Protein AF-A0A348VVW0-F1 (afdb_monomer_lite)

Sequence (95 aa):
MGVGVYRFFMAPEGIIKPEDLPKGWGLVTVNEKGKPRQIVGARWNCWQKDSEYRNEHNLQAEHGMMMSALRRLHIHNVLHLVKPENNPFTTKDAA

Radius of gyration: 19.02 Å; chains: 1; bounding box: 54×27×37 Å

Secondary structure (DSSP, 8-state):
-BSSSS-EEEEETTTS-GGGSPTT-EEEEE-TTS-EEEEESS-TT---TT-TT---B-HHHHHHHHHHHHHHHHHTT-GGGTS-TT-TTT--S--

pLDDT: mean 83.92, std 14.7, range [38.94, 95.81]

Structure (mmCIF, N/CA/C/O backbone):
data_AF-A0A348VVW0-F1
#
_entry.id   AF-A0A348VVW0-F1
#
loop_
_atom_site.group_PDB
_atom_site.id
_atom_site.type_symbol
_atom_site.label_atom_id
_atom_site.label_alt_id
_atom_site.label_comp_id
_atom_site.label_asym_id
_atom_site.label_entity_id
_atom_site.label_seq_id
_atom_site.pdbx_PDB_ins_code
_atom_site.Cartn_x
_atom_site.Cartn_y
_atom_site.Cartn_z
_atom_site.occupancy
_atom_site.B_iso_or_equiv
_atom_site.auth_seq_id
_atom_site.auth_comp_id
_atom_site.auth_asym_id
_atom_site.auth_atom_id
_atom_site.pdbx_PDB_model_num
ATOM 1 N N . MET A 1 1 ? 8.554 -7.551 11.939 1.00 72.88 1 MET A N 1
ATOM 2 C CA . MET A 1 1 ? 8.465 -6.288 11.170 1.00 72.88 1 MET A CA 1
ATOM 3 C C . MET A 1 1 ? 7.974 -6.597 9.763 1.00 72.88 1 MET A C 1
ATOM 5 O O . MET A 1 1 ? 8.434 -7.580 9.195 1.00 72.88 1 MET A O 1
ATOM 9 N N . GLY A 1 2 ? 7.023 -5.819 9.242 1.00 83.12 2 GLY A N 1
ATOM 10 C CA . GLY A 1 2 ? 6.456 -6.004 7.898 1.00 83.12 2 GLY A CA 1
ATOM 11 C C . GLY A 1 2 ? 7.122 -5.122 6.839 1.00 83.12 2 GLY A C 1
ATOM 12 O O . GLY A 1 2 ? 8.064 -4.393 7.142 1.00 83.12 2 GLY A O 1
ATOM 13 N N . VAL A 1 3 ? 6.606 -5.183 5.612 1.00 87.56 3 VAL A N 1
ATOM 14 C CA . VAL A 1 3 ? 6.988 -4.297 4.502 1.00 87.56 3 VAL A CA 1
ATOM 15 C C . VAL A 1 3 ? 6.031 -3.112 4.470 1.00 87.56 3 VAL A C 1
ATOM 17 O O . VAL A 1 3 ? 4.817 -3.303 4.571 1.00 87.56 3 VAL A O 1
ATOM 20 N N . GLY A 1 4 ? 6.570 -1.910 4.298 1.00 87.12 4 GLY A N 1
ATOM 21 C CA . GLY A 1 4 ? 5.795 -0.691 4.171 1.00 87.12 4 GLY A CA 1
ATOM 22 C C . GLY A 1 4 ? 5.404 -0.083 5.514 1.00 87.12 4 GLY A C 1
ATOM 23 O O . GLY A 1 4 ? 5.133 -0.758 6.511 1.00 87.12 4 GLY A O 1
ATOM 24 N N . VAL A 1 5 ? 5.356 1.245 5.506 1.00 89.25 5 VAL A N 1
ATOM 25 C CA . VAL A 1 5 ? 5.014 2.079 6.661 1.00 89.25 5 VAL A CA 1
ATOM 26 C C . VAL A 1 5 ? 3.509 2.072 6.954 1.00 89.25 5 VAL A C 1
ATOM 28 O O . VAL A 1 5 ? 3.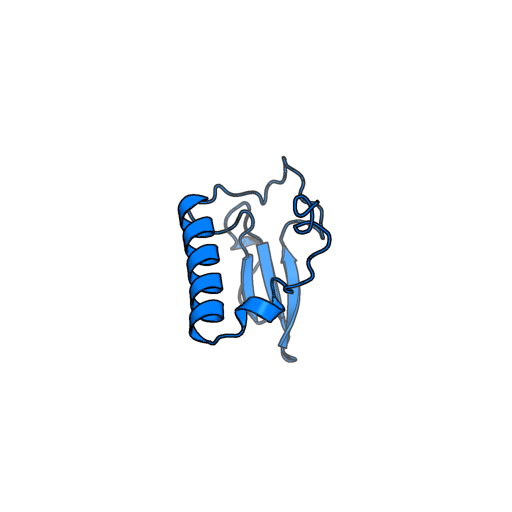107 2.148 8.112 1.00 89.25 5 VAL A O 1
ATOM 31 N N . TYR A 1 6 ? 2.679 1.964 5.917 1.00 89.50 6 TYR A N 1
ATOM 32 C CA . TYR A 1 6 ? 1.222 1.964 6.023 1.00 89.50 6 TYR A CA 1
ATOM 33 C C . TYR A 1 6 ? 0.684 0.611 5.594 1.00 89.50 6 TYR A C 1
ATOM 35 O O . TYR A 1 6 ? 1.118 0.055 4.584 1.00 89.50 6 TYR A O 1
ATOM 43 N N . ARG A 1 7 ? -0.270 0.092 6.361 1.00 90.06 7 ARG A N 1
ATOM 44 C CA . ARG A 1 7 ? -0.855 -1.227 6.132 1.00 90.06 7 ARG A CA 1
ATOM 45 C C . ARG A 1 7 ? -2.347 -1.080 5.950 1.00 90.06 7 ARG A C 1
ATOM 47 O O . ARG A 1 7 ? -2.996 -0.401 6.738 1.00 90.06 7 ARG A O 1
ATOM 54 N N . PHE A 1 8 ? -2.865 -1.717 4.912 1.00 92.06 8 PHE A N 1
ATOM 55 C CA . PHE A 1 8 ? -4.275 -1.672 4.568 1.00 92.06 8 PHE A CA 1
ATOM 56 C C . PHE A 1 8 ? -4.802 -3.087 4.385 1.00 92.06 8 PHE A C 1
ATOM 58 O O . PHE A 1 8 ? -4.181 -3.896 3.695 1.00 92.06 8 PHE A O 1
ATOM 65 N N . PHE A 1 9 ? -5.966 -3.362 4.963 1.00 94.44 9 PHE A N 1
ATOM 66 C CA . PHE A 1 9 ? -6.799 -4.463 4.505 1.00 94.44 9 PHE A CA 1
ATOM 67 C C . PHE A 1 9 ? -7.520 -4.049 3.227 1.00 94.44 9 PHE A C 1
ATOM 69 O O . PHE A 1 9 ? -7.913 -2.890 3.072 1.00 94.44 9 PHE A O 1
ATOM 76 N N . MET A 1 10 ? -7.702 -5.006 2.322 1.00 94.69 10 MET A N 1
ATOM 77 C CA . MET A 1 10 ? -8.524 -4.834 1.134 1.00 94.69 10 MET A CA 1
ATOM 78 C C . MET A 1 10 ? -9.566 -5.943 1.082 1.00 94.69 10 MET A C 1
ATOM 80 O O . MET A 1 10 ? -9.209 -7.119 1.087 1.00 94.69 10 MET A O 1
ATOM 84 N N . ALA A 1 11 ? -10.842 -5.569 1.054 1.00 95.31 11 ALA A N 1
ATOM 85 C CA . ALA A 1 11 ? -11.956 -6.513 1.021 1.00 95.31 11 ALA A CA 1
ATOM 86 C C . ALA A 1 11 ? -13.156 -5.917 0.267 1.00 95.31 11 ALA A C 1
ATOM 88 O O . ALA A 1 11 ? -13.249 -4.697 0.141 1.00 95.31 11 ALA A O 1
ATOM 89 N N . PRO A 1 12 ? -14.089 -6.737 -0.237 1.00 95.44 12 PRO A N 1
ATOM 90 C CA . PRO A 1 12 ? -15.384 -6.253 -0.703 1.00 95.44 12 PRO A CA 1
ATOM 91 C C . PRO A 1 12 ? -16.117 -5.396 0.343 1.00 95.44 12 PRO A C 1
ATOM 93 O O . PRO A 1 12 ? -15.930 -5.566 1.553 1.00 95.44 12 PRO A O 1
ATOM 96 N N . GLU A 1 13 ? -16.956 -4.471 -0.126 1.00 93.56 13 GLU A N 1
ATOM 97 C CA . GLU A 1 13 ? -17.797 -3.642 0.746 1.00 93.56 13 GLU A CA 1
ATOM 98 C C . GLU A 1 13 ? -18.650 -4.507 1.696 1.00 93.56 13 GLU A C 1
ATOM 100 O O . GLU A 1 13 ? -19.286 -5.473 1.285 1.00 93.56 13 GLU A O 1
ATOM 105 N N . GLY A 1 14 ? -18.645 -4.162 2.988 1.00 90.56 14 GLY A N 1
ATOM 106 C CA . GLY A 1 14 ? -19.466 -4.817 4.012 1.00 90.56 14 GLY A CA 1
ATOM 107 C C . GLY A 1 14 ? -18.863 -6.058 4.684 1.00 90.56 14 GLY A C 1
ATOM 108 O O . GLY A 1 14 ? -19.446 -6.523 5.659 1.00 90.56 14 GLY A O 1
ATOM 109 N N . ILE A 1 15 ? -17.711 -6.574 4.229 1.00 94.38 15 ILE A N 1
ATOM 110 C CA . ILE A 1 15 ? -17.082 -7.765 4.843 1.00 94.38 15 ILE A CA 1
ATOM 111 C C . ILE A 1 15 ? -16.319 -7.429 6.127 1.00 94.38 15 ILE A C 1
ATOM 113 O O . ILE A 1 15 ? -16.432 -8.148 7.114 1.00 94.38 15 ILE A O 1
ATOM 117 N N . ILE A 1 16 ? -15.526 -6.357 6.107 1.00 94.56 16 ILE A N 1
ATOM 118 C CA . ILE A 1 16 ? -14.719 -5.910 7.249 1.00 94.56 16 ILE A CA 1
ATOM 119 C C . ILE A 1 16 ? -15.268 -4.567 7.702 1.00 94.56 16 ILE A C 1
ATOM 121 O O . ILE A 1 16 ? -15.415 -3.658 6.874 1.00 94.56 16 ILE A O 1
ATOM 125 N N . LYS A 1 17 ? -15.555 -4.427 8.997 1.00 93.38 17 LYS A N 1
ATOM 126 C CA . LYS A 1 17 ? -15.948 -3.138 9.560 1.00 93.38 17 LYS A CA 1
ATOM 127 C C . LYS A 1 17 ? -14.727 -2.388 10.099 1.00 93.38 17 LYS A C 1
ATOM 129 O O . LYS A 1 17 ? -13.742 -3.019 10.483 1.00 93.38 17 LYS A O 1
ATOM 134 N N . PRO A 1 18 ? -14.769 -1.045 10.151 1.00 91.50 18 PRO A N 1
ATOM 135 C CA . PRO A 1 18 ? -13.702 -0.242 10.746 1.00 91.50 18 PRO A CA 1
ATOM 136 C C . PRO A 1 18 ? -13.322 -0.667 12.168 1.00 91.50 18 PRO A C 1
ATOM 138 O O . PRO A 1 18 ? -12.152 -0.596 12.531 1.00 91.50 18 PRO A O 1
ATOM 141 N N . GLU A 1 19 ? -14.296 -1.126 12.954 1.00 93.25 19 GLU A N 1
ATOM 142 C CA . GLU A 1 19 ? -14.101 -1.513 14.355 1.00 93.25 19 GLU A CA 1
ATOM 143 C C . GLU A 1 19 ? -13.314 -2.823 14.516 1.00 93.25 19 GLU A C 1
ATOM 145 O O . GLU A 1 19 ? -12.694 -3.040 15.555 1.00 93.25 19 GLU A O 1
ATOM 150 N N . ASP A 1 20 ? -13.302 -3.672 13.485 1.00 93.25 20 ASP A N 1
ATOM 151 C CA . ASP A 1 20 ? -12.584 -4.950 13.482 1.00 93.25 20 ASP A CA 1
ATOM 152 C C . ASP A 1 20 ? -11.087 -4.773 13.163 1.00 93.25 20 ASP A C 1
ATOM 154 O O . ASP A 1 20 ? -10.306 -5.729 13.211 1.00 93.25 20 ASP A O 1
ATOM 158 N N . LEU A 1 21 ? -10.668 -3.559 12.788 1.00 92.75 21 LEU A N 1
ATOM 159 C CA . LEU A 1 21 ? -9.304 -3.293 12.351 1.00 92.75 21 LEU A CA 1
ATOM 160 C C . LEU A 1 21 ? -8.344 -3.180 13.539 1.00 92.75 21 LEU A C 1
ATOM 162 O O . LEU A 1 21 ? -8.616 -2.467 14.510 1.00 92.75 21 LEU A O 1
ATOM 166 N N . PRO A 1 22 ? -7.145 -3.777 13.433 1.00 92.81 22 PRO A N 1
ATOM 167 C CA . PRO A 1 22 ? -6.068 -3.475 14.357 1.00 92.81 22 PRO A CA 1
ATOM 168 C C . PRO A 1 22 ? -5.729 -1.979 14.332 1.00 92.81 22 PRO A C 1
ATOM 170 O O . PRO A 1 22 ? -5.726 -1.335 13.279 1.00 92.81 22 PRO A O 1
ATOM 173 N N . LYS A 1 23 ? -5.377 -1.426 15.497 1.00 90.56 23 LYS A N 1
ATOM 174 C CA . LYS A 1 23 ? -4.982 -0.017 15.620 1.00 90.56 23 LYS A CA 1
ATOM 175 C C . LYS A 1 23 ? -3.855 0.327 14.636 1.00 90.56 23 LYS A C 1
ATOM 177 O O . LYS A 1 23 ? -2.876 -0.409 14.522 1.00 90.56 23 LYS A O 1
ATOM 182 N N . GLY A 1 24 ? -3.991 1.462 13.949 1.00 88.88 24 GLY A N 1
ATOM 183 C CA . GLY A 1 24 ? -3.000 1.956 12.987 1.00 88.88 24 GLY A CA 1
ATOM 184 C C . GLY A 1 24 ? -3.026 1.255 11.624 1.00 88.88 24 GLY A C 1
ATOM 185 O O . GLY A 1 24 ? -2.148 1.508 10.798 1.00 88.88 24 GLY A O 1
ATOM 186 N N . TRP A 1 25 ? -4.013 0.391 11.362 1.00 92.06 25 TRP A N 1
ATOM 187 C CA . TRP A 1 25 ? -4.265 -0.173 10.036 1.00 92.06 25 TRP A CA 1
ATOM 188 C C . TRP A 1 25 ? -5.373 0.592 9.319 1.00 92.06 25 TRP A C 1
ATOM 190 O O . TRP A 1 25 ? -6.288 1.139 9.932 1.00 92.06 25 TRP A O 1
ATOM 200 N N . GLY A 1 26 ? -5.277 0.634 7.996 1.00 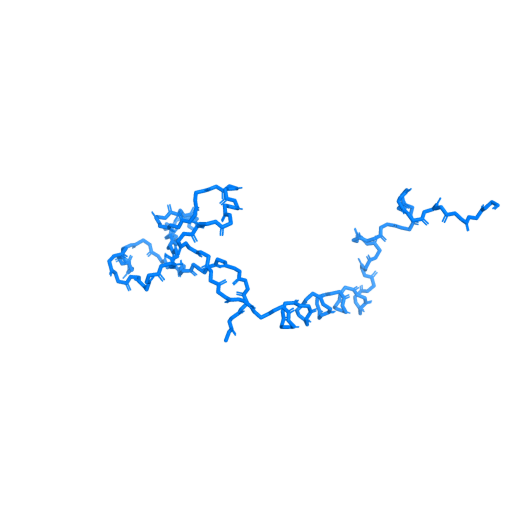92.62 26 GLY A N 1
ATOM 201 C CA . GLY A 1 26 ? -6.313 1.167 7.130 1.00 92.62 26 GLY A CA 1
ATOM 202 C C . GLY A 1 26 ? -7.190 0.075 6.524 1.00 92.62 26 GLY A C 1
ATOM 203 O O . GLY A 1 26 ? -6.872 -1.116 6.555 1.00 92.62 26 GLY A O 1
ATOM 204 N N . LEU A 1 27 ? -8.284 0.511 5.912 1.00 94.50 27 LEU A N 1
ATOM 205 C CA . LEU A 1 27 ? -9.221 -0.335 5.189 1.00 94.50 27 LEU A CA 1
ATOM 206 C C . LEU A 1 27 ? -9.564 0.308 3.856 1.00 94.50 27 LEU A C 1
ATOM 208 O O . LEU A 1 27 ? -10.010 1.458 3.797 1.00 94.50 27 LEU A O 1
ATOM 212 N N . VAL A 1 28 ? -9.379 -0.471 2.799 1.00 95.00 28 VAL A N 1
ATOM 213 C CA . VAL A 1 28 ? -9.840 -0.168 1.453 1.00 95.00 28 VAL A CA 1
ATOM 214 C C . VAL A 1 28 ? -10.930 -1.167 1.103 1.00 95.00 28 VAL A C 1
ATOM 216 O O . VAL A 1 28 ? -10.678 -2.367 1.022 1.00 95.00 28 VAL A O 1
ATOM 219 N N . THR A 1 29 ? -12.146 -0.687 0.888 1.00 95.62 29 THR A N 1
ATOM 220 C CA . THR A 1 29 ? -13.217 -1.530 0.372 1.00 95.62 29 THR A CA 1
ATOM 221 C C . THR A 1 29 ? -13.222 -1.514 -1.147 1.00 95.62 29 THR A C 1
ATOM 223 O O . THR A 1 29 ? -12.855 -0.519 -1.771 1.00 95.62 29 THR A O 1
ATOM 226 N N . VAL A 1 30 ? -13.627 -2.617 -1.762 1.00 95.75 30 VAL A N 1
ATOM 227 C CA . VAL A 1 30 ? -13.792 -2.715 -3.213 1.00 95.75 30 VAL A CA 1
ATOM 228 C C . VAL A 1 30 ? -15.274 -2.874 -3.508 1.00 95.75 30 VAL A C 1
ATOM 230 O O . VAL A 1 30 ? -15.920 -3.783 -2.988 1.00 95.75 30 VAL A O 1
ATOM 233 N N . ASN A 1 31 ? -15.820 -1.972 -4.320 1.00 93.31 31 ASN A N 1
ATOM 234 C CA . ASN A 1 31 ? -17.218 -2.073 -4.724 1.00 93.31 31 ASN A CA 1
ATOM 235 C C . ASN A 1 31 ? -17.426 -3.200 -5.750 1.00 93.31 31 ASN A C 1
ATOM 237 O O . ASN A 1 31 ? -16.472 -3.719 -6.329 1.00 93.31 31 ASN A O 1
ATOM 241 N N . GLU A 1 32 ? -18.682 -3.527 -6.053 1.00 92.19 32 GLU A N 1
ATOM 242 C CA . GLU A 1 32 ? -19.030 -4.560 -7.047 1.00 92.19 32 GLU A CA 1
ATOM 243 C C . GLU A 1 32 ? -18.448 -4.291 -8.447 1.00 92.19 32 GLU A C 1
ATOM 245 O O . GLU A 1 32 ? -18.228 -5.209 -9.230 1.00 92.19 32 GLU A O 1
ATOM 250 N N . LYS A 1 33 ? -18.149 -3.024 -8.762 1.00 93.56 33 LYS A N 1
ATOM 251 C CA . LYS A 1 33 ? -17.517 -2.599 -10.022 1.00 93.56 33 LYS A CA 1
ATOM 252 C C . LYS A 1 33 ? -15.982 -2.654 -9.976 1.00 93.56 33 LYS A C 1
ATOM 254 O O . LYS A 1 33 ? -15.339 -2.112 -10.873 1.00 93.56 33 LYS A O 1
ATOM 259 N N . GLY A 1 34 ? -15.389 -3.226 -8.927 1.00 92.31 34 GLY A N 1
ATOM 260 C CA . GLY A 1 34 ? -13.939 -3.342 -8.756 1.00 92.31 34 GLY A CA 1
ATOM 261 C C . GLY A 1 34 ? -13.223 -2.039 -8.379 1.00 92.31 34 GLY A C 1
ATOM 262 O O . GLY A 1 34 ? -11.997 -1.979 -8.434 1.00 92.31 34 GLY A O 1
ATOM 263 N N . LYS A 1 35 ? -13.948 -0.972 -8.017 1.00 94.44 35 LYS A N 1
ATOM 264 C CA . LYS A 1 35 ? -13.347 0.317 -7.642 1.00 94.44 35 LYS A CA 1
ATOM 265 C C . LYS A 1 35 ? -12.979 0.334 -6.154 1.00 94.44 35 LYS A C 1
ATOM 267 O O . LYS A 1 35 ? -13.876 0.155 -5.326 1.00 94.44 35 LYS A O 1
ATOM 272 N N . PRO A 1 36 ? -11.711 0.620 -5.809 1.00 94.31 36 PRO A N 1
ATOM 273 C CA . PRO A 1 36 ? -11.286 0.751 -4.424 1.00 94.31 36 PRO A CA 1
ATOM 274 C C . PRO A 1 36 ? -11.752 2.083 -3.819 1.00 94.31 36 PRO A C 1
ATOM 276 O O . PRO A 1 36 ? -11.674 3.138 -4.455 1.00 94.31 36 PRO A O 1
ATOM 279 N N . ARG A 1 37 ? -12.199 2.043 -2.565 1.00 92.31 37 ARG A N 1
ATOM 280 C CA . ARG A 1 37 ? -12.529 3.199 -1.729 1.00 92.31 37 ARG A CA 1
ATOM 281 C C . ARG A 1 37 ? -11.849 3.048 -0.379 1.00 92.31 37 ARG A C 1
ATOM 283 O O . ARG A 1 37 ? -12.031 2.052 0.308 1.00 92.31 37 ARG A O 1
ATOM 290 N N . GLN A 1 38 ? -11.068 4.045 0.014 1.00 91.94 38 GLN A N 1
ATOM 291 C CA . GLN A 1 38 ? -10.490 4.082 1.351 1.00 91.94 38 GLN A CA 1
ATOM 292 C C . GLN A 1 38 ? -11.568 4.482 2.361 1.00 91.94 38 GLN A C 1
ATOM 294 O O . GLN A 1 38 ? -12.168 5.550 2.233 1.00 91.94 38 GLN A O 1
ATOM 299 N N . ILE A 1 39 ? -11.789 3.631 3.360 1.00 92.62 39 ILE A N 1
ATOM 300 C CA . ILE A 1 39 ? -12.722 3.874 4.467 1.00 92.62 39 ILE A CA 1
ATOM 301 C C . ILE A 1 39 ? -11.960 4.370 5.698 1.00 92.62 39 ILE A C 1
ATOM 303 O O . ILE A 1 39 ? -12.362 5.349 6.318 1.00 92.62 39 ILE A O 1
ATOM 307 N N . VAL A 1 40 ? -10.826 3.733 6.011 1.00 91.38 40 VAL A N 1
ATOM 308 C CA . VAL A 1 40 ? -9.967 4.061 7.162 1.00 91.38 40 VAL A CA 1
ATOM 309 C C . VAL A 1 40 ? -8.516 4.161 6.703 1.00 91.38 40 VAL A C 1
ATOM 311 O O . VAL A 1 40 ? -8.078 3.385 5.853 1.00 91.38 40 VAL A O 1
ATOM 314 N N . GLY A 1 41 ? -7.754 5.102 7.257 1.00 88.38 41 GLY A N 1
ATOM 315 C CA . GLY A 1 41 ? -6.305 5.190 7.072 1.00 88.38 41 GLY A CA 1
ATOM 316 C C . GLY A 1 41 ? -5.795 6.623 6.953 1.00 88.38 41 GLY A C 1
ATOM 317 O O . GLY A 1 41 ? -6.564 7.583 7.011 1.00 88.38 41 GLY A O 1
ATOM 318 N N . ALA A 1 42 ? -4.490 6.758 6.721 1.00 83.88 42 ALA A N 1
ATOM 319 C CA . ALA A 1 42 ? -3.861 8.054 6.495 1.00 83.88 42 ALA A CA 1
ATOM 320 C C . ALA A 1 42 ? -4.504 8.783 5.303 1.00 83.88 42 ALA A C 1
ATOM 322 O O . ALA A 1 42 ? -4.768 8.192 4.254 1.00 83.88 42 ALA A O 1
ATOM 323 N N . ARG A 1 43 ? -4.786 10.076 5.474 1.00 75.12 43 ARG A N 1
ATOM 324 C CA . ARG A 1 43 ? -5.492 10.883 4.473 1.00 75.12 43 ARG A CA 1
ATOM 325 C C . ARG A 1 43 ? -4.537 11.272 3.337 1.00 75.12 43 ARG A C 1
ATOM 327 O O . ARG A 1 43 ? -3.556 11.967 3.577 1.00 75.12 43 ARG A O 1
ATOM 334 N N . TRP A 1 44 ? -4.850 10.926 2.090 1.00 68.00 44 TRP A N 1
ATOM 335 C CA . TRP A 1 44 ? -4.111 11.421 0.915 1.00 68.00 44 TRP A CA 1
ATOM 336 C C . TRP A 1 44 ? -2.579 11.209 1.000 1.00 68.00 44 TRP A C 1
ATOM 338 O O . TRP A 1 44 ? -2.099 10.171 1.441 1.00 68.00 44 TRP A O 1
ATOM 348 N N . ASN A 1 45 ? -1.807 12.204 0.562 1.00 63.09 45 ASN A N 1
ATOM 349 C CA . ASN A 1 45 ? -0.351 12.311 0.591 1.00 63.09 45 ASN A CA 1
ATOM 350 C C . ASN A 1 45 ? 0.179 12.900 1.911 1.00 63.09 45 ASN A C 1
ATOM 352 O O . ASN A 1 45 ? 1.294 13.427 1.941 1.00 63.09 45 ASN A O 1
ATOM 356 N N . CYS A 1 46 ? -0.593 12.851 3.005 1.00 55.50 46 CYS A N 1
ATOM 357 C CA . CYS A 1 46 ? -0.112 13.322 4.299 1.00 55.50 46 CYS A CA 1
ATOM 358 C C . CYS A 1 46 ? 0.802 12.259 4.937 1.00 55.50 46 CYS A C 1
ATOM 360 O O . CYS A 1 46 ? 0.434 11.505 5.834 1.00 55.50 46 CYS A O 1
ATOM 362 N N . TRP A 1 47 ? 2.046 12.214 4.452 1.00 62.69 47 TRP A N 1
ATOM 363 C CA . TRP A 1 47 ? 3.164 11.461 5.031 1.00 62.69 47 TRP A CA 1
ATOM 364 C C . TRP A 1 47 ? 3.615 12.099 6.352 1.00 62.69 47 TRP A C 1
ATOM 366 O O . TRP A 1 47 ? 4.789 12.423 6.546 1.00 62.69 47 TRP A O 1
ATOM 376 N N . GLN A 1 48 ? 2.668 12.367 7.250 1.00 67.62 48 GLN A N 1
ATOM 377 C CA . GLN A 1 48 ? 2.966 12.973 8.533 1.00 67.62 48 GLN A CA 1
ATOM 378 C C . GLN A 1 48 ? 3.800 11.984 9.341 1.00 67.62 48 GLN A C 1
ATOM 380 O O . GLN A 1 48 ? 3.446 10.811 9.485 1.00 67.62 48 GLN A O 1
ATOM 385 N N . LYS A 1 49 ? 4.946 12.465 9.833 1.00 66.19 49 LYS A N 1
ATOM 386 C CA . LYS A 1 49 ? 5.867 11.655 10.638 1.00 66.19 49 LYS A CA 1
ATOM 387 C C . LYS A 1 49 ? 5.191 11.130 11.907 1.00 66.19 49 LYS A C 1
ATOM 389 O O . LYS A 1 49 ? 5.526 10.031 12.325 1.00 66.19 49 LYS A O 1
ATOM 394 N N . ASP A 1 50 ? 4.216 11.875 12.426 1.00 65.94 50 ASP A N 1
ATOM 395 C CA . ASP A 1 50 ? 3.465 11.581 13.652 1.00 65.94 50 ASP A CA 1
ATOM 396 C C . ASP A 1 50 ? 2.062 10.997 13.381 1.00 65.94 50 ASP A C 1
ATOM 398 O O . ASP A 1 50 ? 1.095 11.245 14.094 1.00 65.94 50 ASP A O 1
ATOM 402 N N . SER A 1 51 ? 1.907 10.264 12.274 1.00 79.44 51 SER A N 1
ATOM 403 C CA . SER A 1 51 ? 0.633 9.623 11.942 1.00 79.44 51 SER A CA 1
ATOM 404 C C . SER A 1 51 ? 0.417 8.359 12.775 1.00 79.44 51 SER A C 1
ATOM 406 O O . SER A 1 51 ? 1.272 7.476 12.797 1.00 79.44 51 SER A O 1
ATOM 408 N N . GLU A 1 52 ? -0.776 8.205 13.352 1.00 84.69 52 GLU A N 1
ATOM 409 C CA . GLU A 1 52 ? -1.195 6.985 14.065 1.00 84.69 52 GLU A CA 1
ATOM 410 C C . GLU A 1 52 ? -1.185 5.714 13.193 1.00 84.69 52 GLU A C 1
ATOM 412 O O . GLU A 1 52 ? -1.129 4.599 13.708 1.00 84.69 52 GLU A O 1
ATOM 417 N N . TYR A 1 53 ? -1.217 5.875 11.867 1.00 86.81 53 TYR A N 1
ATOM 418 C CA . TYR A 1 53 ? -1.197 4.778 10.893 1.00 86.81 53 TYR A CA 1
ATOM 419 C C . TYR A 1 53 ? 0.224 4.340 10.511 1.00 86.81 53 TYR A C 1
ATOM 421 O O . TYR A 1 53 ? 0.406 3.448 9.676 1.00 86.81 53 TYR A O 1
ATOM 429 N N . ARG A 1 54 ? 1.246 4.989 11.083 1.00 87.50 54 ARG A N 1
ATOM 430 C CA . ARG A 1 54 ? 2.651 4.704 10.810 1.00 87.50 54 ARG A CA 1
ATOM 431 C C . ARG A 1 54 ? 3.086 3.477 11.610 1.00 87.50 54 ARG A C 1
ATOM 433 O O . ARG A 1 54 ? 3.067 3.479 12.834 1.00 87.50 54 ARG A O 1
ATOM 440 N N . ASN A 1 55 ? 3.513 2.436 10.909 1.00 89.12 55 ASN A N 1
ATOM 441 C CA . ASN A 1 55 ? 4.002 1.202 11.508 1.00 89.12 55 ASN A CA 1
ATOM 442 C C . ASN A 1 55 ? 5.523 1.070 11.337 1.00 89.12 55 ASN A C 1
ATOM 444 O O . ASN A 1 55 ? 6.119 1.597 10.391 1.00 89.12 55 ASN A O 1
ATOM 448 N N . GLU A 1 56 ? 6.152 0.299 12.224 1.00 89.62 56 GLU A N 1
ATOM 449 C CA . GLU A 1 56 ? 7.528 -0.158 12.027 1.00 89.62 56 GLU A CA 1
ATOM 450 C C . GLU A 1 56 ? 7.627 -1.037 10.777 1.00 89.62 56 GLU A C 1
ATOM 452 O O . GLU A 1 56 ? 6.794 -1.922 10.539 1.00 89.62 56 GLU A O 1
ATOM 457 N N . HIS A 1 57 ? 8.669 -0.815 9.988 1.00 89.88 57 HIS A N 1
ATOM 458 C CA . HIS A 1 57 ? 8.882 -1.483 8.713 1.00 89.88 57 HIS A CA 1
ATOM 459 C C . HIS A 1 57 ? 10.318 -1.983 8.609 1.00 89.88 57 HIS A C 1
ATOM 461 O O . HIS A 1 57 ? 11.239 -1.440 9.220 1.00 89.88 57 HIS A O 1
ATOM 467 N N . ASN A 1 58 ? 10.497 -3.060 7.855 1.00 93.38 58 ASN A N 1
ATOM 468 C CA . ASN A 1 58 ? 11.791 -3.686 7.664 1.00 93.38 58 ASN A CA 1
ATOM 469 C C . ASN A 1 58 ? 12.464 -3.133 6.402 1.00 93.38 58 ASN A C 1
ATOM 471 O O . ASN A 1 58 ? 12.230 -3.628 5.297 1.00 93.38 58 ASN A O 1
ATOM 475 N N . LEU A 1 59 ? 13.350 -2.154 6.590 1.00 90.56 59 LEU A N 1
ATOM 476 C CA . LEU A 1 59 ? 14.123 -1.537 5.508 1.00 90.56 59 LEU A CA 1
ATOM 477 C C . LEU A 1 59 ? 14.936 -2.554 4.697 1.00 90.56 59 LEU A C 1
ATOM 479 O O . LEU A 1 59 ? 15.045 -2.434 3.480 1.00 90.56 59 LEU A O 1
ATOM 483 N N . GLN A 1 60 ? 15.483 -3.588 5.341 1.00 92.94 60 GLN A N 1
ATOM 484 C CA . GLN A 1 60 ? 16.259 -4.610 4.642 1.00 92.94 60 GLN A CA 1
ATOM 485 C C . GLN A 1 60 ? 15.375 -5.433 3.696 1.00 92.94 60 GLN A C 1
ATOM 487 O O . GLN A 1 60 ? 15.770 -5.705 2.562 1.00 92.94 60 GLN A O 1
ATOM 4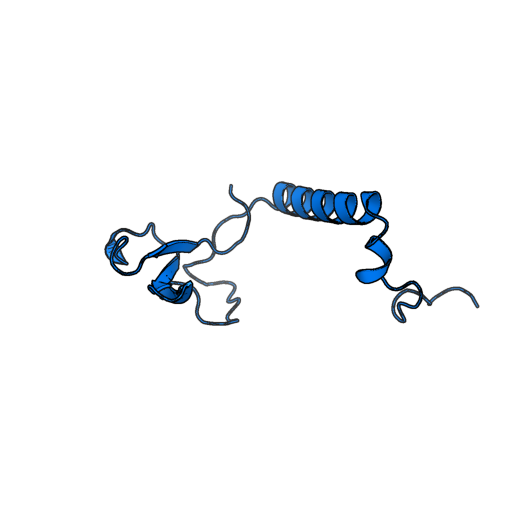92 N N . ALA A 1 61 ? 14.171 -5.803 4.140 1.00 92.88 61 ALA A N 1
ATOM 493 C CA . ALA A 1 61 ? 13.209 -6.512 3.299 1.00 92.88 61 ALA A CA 1
ATOM 494 C C . ALA A 1 61 ? 12.720 -5.633 2.136 1.00 92.88 61 ALA A C 1
ATOM 496 O O . ALA A 1 61 ? 12.621 -6.113 1.007 1.00 92.88 61 ALA A O 1
ATOM 497 N N . GLU A 1 62 ? 12.482 -4.343 2.384 1.00 92.19 62 GLU A N 1
ATOM 498 C CA . GLU A 1 62 ? 12.110 -3.369 1.349 1.00 92.19 62 GLU A CA 1
ATOM 499 C C . GLU A 1 62 ? 13.202 -3.204 0.289 1.00 92.19 62 GLU A C 1
ATOM 501 O O . GLU A 1 62 ? 12.927 -3.313 -0.910 1.00 92.19 62 GLU A O 1
ATOM 506 N N . HIS A 1 63 ? 14.459 -3.040 0.709 1.00 93.94 63 HIS A N 1
ATOM 507 C CA . HIS A 1 63 ? 15.600 -3.023 -0.207 1.00 93.94 63 HIS A CA 1
ATOM 508 C C . HIS A 1 63 ? 15.714 -4.338 -0.986 1.00 93.94 63 HIS A C 1
ATOM 510 O O . HIS A 1 63 ? 15.955 -4.324 -2.194 1.00 93.94 63 HIS A O 1
ATOM 516 N N . GLY A 1 64 ? 15.483 -5.475 -0.325 1.00 95.50 64 GLY A N 1
ATOM 517 C CA . GLY A 1 64 ? 15.442 -6.785 -0.970 1.00 95.50 64 GLY A CA 1
ATOM 518 C C . GLY A 1 64 ? 14.376 -6.867 -2.065 1.00 95.50 64 GLY A C 1
ATOM 519 O O . GLY A 1 64 ? 14.660 -7.347 -3.165 1.00 95.50 64 GLY A O 1
ATOM 520 N N . MET A 1 65 ? 13.172 -6.345 -1.816 1.00 94.19 65 MET A N 1
ATOM 521 C CA . MET A 1 65 ? 12.099 -6.280 -2.813 1.00 94.19 65 MET A CA 1
ATOM 522 C C . MET A 1 65 ? 12.455 -5.367 -3.986 1.00 94.19 65 MET A C 1
ATOM 524 O O . MET A 1 65 ? 12.271 -5.771 -5.136 1.00 94.19 65 MET A O 1
ATOM 528 N N . MET A 1 66 ? 13.015 -4.185 -3.717 1.00 92.56 66 MET A N 1
ATOM 529 C CA . MET A 1 66 ? 13.479 -3.257 -4.753 1.00 92.56 66 MET A CA 1
ATOM 530 C C . MET A 1 66 ? 14.530 -3.914 -5.656 1.00 92.56 66 MET A C 1
ATOM 532 O O . MET A 1 66 ? 14.381 -3.925 -6.879 1.00 92.56 66 MET A O 1
ATOM 536 N N . MET A 1 67 ? 15.552 -4.538 -5.065 1.00 93.62 67 MET A N 1
ATOM 537 C CA . MET A 1 67 ? 16.587 -5.251 -5.817 1.00 93.62 67 MET A CA 1
ATOM 538 C C . MET A 1 67 ? 16.013 -6.436 -6.598 1.00 93.62 67 MET A C 1
ATOM 540 O O . MET A 1 67 ? 16.387 -6.664 -7.747 1.00 93.62 67 MET A O 1
ATOM 544 N N . SER A 1 68 ? 15.060 -7.166 -6.015 1.00 95.81 68 SER A N 1
ATOM 545 C CA . SER A 1 68 ? 14.358 -8.259 -6.687 1.00 95.81 68 SER A CA 1
ATOM 546 C C . SER A 1 68 ? 13.567 -7.763 -7.908 1.00 95.81 68 SER A C 1
ATOM 548 O O . SER A 1 68 ? 13.582 -8.411 -8.956 1.00 95.81 68 SER A O 1
ATOM 550 N N . ALA A 1 69 ? 12.888 -6.616 -7.810 1.00 93.25 69 ALA A N 1
ATOM 551 C CA . ALA A 1 69 ? 12.163 -6.002 -8.923 1.00 93.25 69 ALA A CA 1
ATOM 552 C C . ALA A 1 69 ? 13.120 -5.546 -10.037 1.00 93.25 69 ALA A C 1
ATOM 554 O O . ALA A 1 69 ? 12.941 -5.934 -11.192 1.00 93.25 69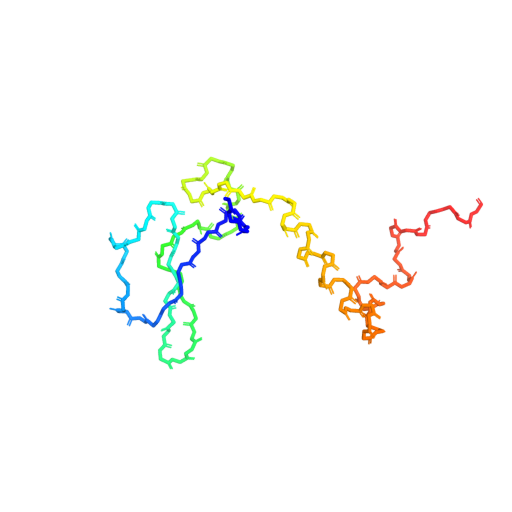 ALA A O 1
ATOM 555 N N . LEU A 1 70 ? 14.190 -4.823 -9.688 1.00 92.12 70 LEU A N 1
ATOM 556 C CA . LEU A 1 70 ? 15.220 -4.387 -10.640 1.00 92.12 70 LEU A CA 1
ATOM 557 C C . LEU A 1 70 ? 15.893 -5.570 -11.342 1.00 92.12 70 LEU A C 1
ATOM 559 O O . LEU A 1 70 ? 16.092 -5.539 -12.556 1.00 92.12 70 LEU A O 1
ATOM 563 N N . ARG A 1 71 ? 16.179 -6.650 -10.608 1.00 94.25 71 ARG A N 1
ATOM 564 C CA . ARG A 1 71 ? 16.740 -7.876 -11.186 1.00 94.25 71 ARG A CA 1
ATOM 565 C C . ARG A 1 71 ? 15.808 -8.499 -12.224 1.00 94.25 71 ARG A C 1
ATOM 567 O O . ARG A 1 71 ? 16.295 -8.971 -13.246 1.00 94.25 71 ARG A O 1
ATOM 574 N N . ARG A 1 72 ? 14.487 -8.491 -12.005 1.00 95.38 72 ARG A N 1
ATOM 575 C CA . ARG A 1 72 ? 13.520 -8.977 -13.009 1.00 95.38 72 ARG A CA 1
ATOM 576 C C . ARG A 1 72 ? 13.546 -8.110 -14.266 1.00 95.38 72 ARG A C 1
ATOM 578 O O . ARG A 1 72 ? 13.600 -8.654 -15.362 1.00 95.38 72 ARG A O 1
ATOM 585 N N . LEU A 1 73 ? 13.591 -6.785 -14.121 1.00 92.75 73 LEU A N 1
ATOM 586 C CA . LEU A 1 73 ? 13.706 -5.875 -15.268 1.00 92.75 73 LEU A CA 1
ATOM 587 C C . LEU A 1 73 ? 15.005 -6.089 -16.053 1.00 92.75 73 LEU A C 1
ATOM 589 O O . LEU A 1 73 ? 14.992 -6.048 -17.281 1.00 92.75 73 LEU A O 1
ATOM 593 N N . HIS A 1 74 ? 16.110 -6.346 -15.349 1.00 90.75 74 HIS A N 1
ATOM 594 C CA . HIS A 1 74 ? 17.392 -6.679 -15.962 1.00 90.75 74 HIS A CA 1
ATOM 595 C C . HIS A 1 74 ? 17.326 -7.995 -16.748 1.00 90.75 74 HIS A C 1
ATOM 597 O O . HIS A 1 74 ? 17.711 -8.016 -17.909 1.00 90.75 74 HIS A O 1
ATOM 603 N N . ILE A 1 75 ? 16.771 -9.063 -16.159 1.00 94.25 75 ILE A N 1
ATOM 604 C CA . ILE A 1 75 ? 16.602 -10.368 -16.828 1.00 94.25 75 ILE A CA 1
ATOM 605 C C . ILE A 1 75 ? 15.743 -10.246 -18.091 1.00 94.25 75 ILE A C 1
ATOM 607 O O . ILE A 1 75 ? 16.018 -10.901 -19.091 1.00 94.25 75 ILE A O 1
ATOM 611 N N . HIS A 1 76 ? 14.717 -9.396 -18.060 1.00 93.75 76 HIS A N 1
ATOM 612 C CA . HIS A 1 76 ? 13.848 -9.141 -19.207 1.00 93.75 76 HIS A CA 1
ATOM 613 C C . HIS A 1 76 ? 14.397 -8.081 -20.180 1.00 93.75 76 HIS A C 1
ATOM 615 O O . HIS A 1 76 ? 13.689 -7.709 -21.110 1.00 93.75 76 HIS A O 1
ATOM 621 N N . ASN A 1 77 ? 15.629 -7.587 -19.994 1.00 88.50 77 ASN A N 1
ATOM 622 C CA . ASN A 1 77 ? 16.268 -6.553 -20.824 1.00 88.50 77 ASN A CA 1
ATOM 623 C C . ASN A 1 77 ? 15.473 -5.237 -20.964 1.00 88.50 77 ASN A C 1
ATOM 625 O O . ASN A 1 77 ? 15.697 -4.462 -21.889 1.00 88.50 77 ASN A O 1
ATOM 629 N N . VAL A 1 78 ? 14.583 -4.932 -20.016 1.00 90.69 78 VAL A N 1
ATOM 630 C CA . VAL A 1 78 ? 13.747 -3.713 -20.000 1.00 90.69 78 VAL A CA 1
ATOM 631 C C . VAL A 1 78 ? 14.206 -2.683 -18.966 1.00 90.69 78 VAL A C 1
ATOM 633 O O . VAL A 1 78 ? 13.546 -1.671 -18.750 1.00 90.69 78 VAL A O 1
ATOM 636 N N . LEU A 1 79 ? 15.350 -2.910 -18.312 1.00 85.81 79 LEU A N 1
ATOM 637 C CA . LEU A 1 79 ? 15.882 -1.999 -17.292 1.00 85.81 79 LEU A CA 1
ATOM 638 C C . LEU A 1 79 ? 16.126 -0.572 -17.828 1.00 85.81 79 LEU A C 1
ATOM 640 O O . LEU A 1 79 ? 15.943 0.399 -17.093 1.00 85.81 79 LEU A O 1
ATOM 644 N N . HIS A 1 80 ? 16.468 -0.447 -19.112 1.00 83.50 80 HIS A N 1
ATOM 645 C CA . HIS A 1 80 ? 16.663 0.830 -19.804 1.00 83.50 80 HIS A CA 1
ATOM 646 C C . HIS A 1 80 ? 15.404 1.724 -19.810 1.00 83.50 80 HIS A C 1
ATOM 648 O O . HIS A 1 80 ? 15.522 2.940 -19.914 1.00 83.50 80 HIS A O 1
ATOM 654 N N . LEU A 1 81 ? 14.199 1.157 -19.640 1.00 85.31 81 LEU A N 1
ATOM 655 C CA . LEU A 1 81 ? 12.951 1.930 -19.543 1.00 85.31 81 LEU A CA 1
ATOM 656 C C . LEU A 1 81 ? 12.829 2.700 -18.220 1.00 85.31 81 LEU A C 1
ATOM 658 O O . LEU A 1 81 ? 12.159 3.726 -18.163 1.00 85.31 81 LEU A O 1
ATOM 662 N N . VAL A 1 82 ? 13.459 2.203 -17.151 1.00 83.50 82 VAL A N 1
ATOM 663 C CA . VAL A 1 82 ? 13.454 2.849 -15.825 1.00 83.50 82 VAL A CA 1
ATOM 664 C C . VAL A 1 82 ? 14.631 3.810 -15.681 1.00 83.50 82 VAL A C 1
ATOM 666 O O . VAL A 1 82 ? 14.498 4.869 -15.071 1.00 83.50 82 VAL A O 1
ATOM 669 N N . LYS A 1 83 ? 15.784 3.453 -16.256 1.00 69.44 83 LYS A N 1
ATOM 670 C CA . LYS A 1 83 ? 16.970 4.308 -16.323 1.00 69.44 83 LYS A CA 1
ATOM 671 C C . LYS A 1 83 ? 17.313 4.550 -17.796 1.00 69.44 83 LYS A C 1
ATOM 673 O O . LYS A 1 83 ? 18.075 3.756 -18.350 1.00 69.44 83 LYS A O 1
ATOM 678 N N . PRO A 1 84 ? 16.778 5.610 -18.428 1.00 66.81 84 PRO A N 1
ATOM 679 C CA . PRO A 1 84 ? 17.171 5.940 -19.788 1.00 66.81 84 PRO A CA 1
ATOM 680 C C . PRO A 1 84 ? 18.675 6.226 -19.822 1.00 66.81 84 PRO A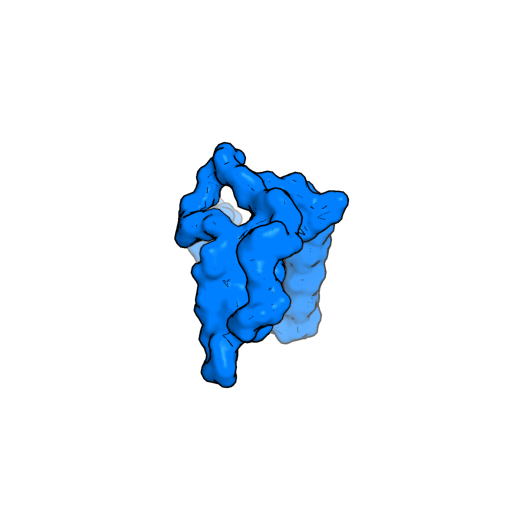 C 1
ATOM 682 O O . PRO A 1 84 ? 19.220 6.849 -18.909 1.00 66.81 84 PRO A O 1
ATOM 685 N N . GLU A 1 85 ? 19.341 5.763 -20.876 1.00 63.41 85 GLU A N 1
ATOM 686 C CA . GLU A 1 85 ? 20.790 5.922 -21.076 1.00 63.41 85 GLU A CA 1
ATOM 687 C C . GLU A 1 85 ? 21.203 7.406 -21.105 1.00 63.41 85 GLU A C 1
ATOM 689 O O . GLU A 1 85 ? 22.289 7.765 -20.662 1.00 63.41 85 GLU A O 1
ATOM 694 N N . ASN A 1 86 ? 20.267 8.284 -21.480 1.00 56.00 86 ASN A N 1
ATOM 695 C CA . ASN A 1 86 ? 20.379 9.740 -21.430 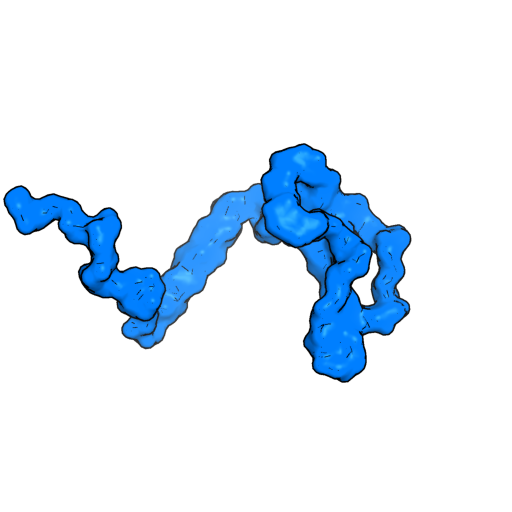1.00 56.00 86 ASN A CA 1
ATOM 696 C C . ASN A 1 86 ? 19.747 10.324 -20.157 1.00 56.00 86 ASN A C 1
ATOM 698 O O . ASN A 1 86 ? 18.880 11.195 -20.235 1.00 56.00 86 ASN A O 1
ATOM 702 N N . ASN A 1 87 ? 20.121 9.832 -18.975 1.00 58.06 87 ASN A N 1
ATOM 703 C CA . ASN A 1 87 ? 19.701 10.470 -17.731 1.00 58.06 87 ASN A CA 1
ATOM 704 C C . ASN A 1 87 ? 20.540 11.749 -17.506 1.00 58.06 87 ASN A C 1
ATOM 706 O O . ASN A 1 87 ? 21.730 11.637 -17.188 1.00 58.06 87 ASN A O 1
ATOM 710 N N . PRO A 1 88 ? 19.945 12.958 -17.601 1.00 54.97 88 PRO A N 1
ATOM 711 C CA . PRO A 1 88 ? 20.671 14.223 -17.455 1.00 54.97 88 PRO A CA 1
ATOM 712 C C . PRO A 1 88 ? 21.269 14.423 -16.052 1.00 54.97 88 PRO A C 1
ATOM 714 O O . PRO A 1 88 ? 22.089 15.316 -15.853 1.00 54.97 88 PRO A O 1
ATOM 717 N N . PHE A 1 89 ? 20.888 13.590 -15.077 1.00 51.31 89 PHE A N 1
ATOM 718 C CA . PHE A 1 89 ? 21.421 13.599 -13.715 1.00 51.31 89 PHE A CA 1
ATOM 719 C C . PHE A 1 89 ? 22.606 12.641 -13.503 1.00 51.31 89 PHE A C 1
ATOM 721 O O . PHE A 1 89 ? 23.190 12.653 -12.421 1.00 51.31 89 PHE A O 1
ATOM 728 N N . THR A 1 90 ? 22.980 11.826 -14.500 1.00 51.97 90 THR A N 1
ATOM 729 C CA . THR A 1 90 ? 24.181 10.962 -14.454 1.00 51.97 90 THR A CA 1
ATOM 730 C C . THR A 1 90 ? 25.243 11.316 -15.492 1.00 51.97 90 THR A C 1
ATOM 732 O O . THR A 1 90 ? 26.368 10.860 -15.359 1.00 51.97 90 THR A O 1
ATOM 735 N N . THR A 1 91 ? 24.938 12.143 -16.497 1.00 46.66 91 THR A N 1
ATOM 736 C CA . THR A 1 91 ? 25.928 12.699 -17.445 1.00 46.66 91 THR A CA 1
ATOM 737 C C . THR A 1 91 ? 26.655 13.924 -16.876 1.00 46.66 91 THR A C 1
ATOM 739 O O . THR A 1 91 ? 26.779 14.953 -17.538 1.00 46.66 91 THR A O 1
ATOM 742 N N . LYS A 1 92 ? 27.132 13.830 -15.634 1.00 51.47 92 LYS A N 1
ATOM 743 C CA . LYS A 1 92 ? 28.253 14.652 -15.173 1.00 51.47 92 LYS A CA 1
ATOM 744 C C . LYS A 1 92 ? 29.480 13.746 -15.148 1.00 51.47 92 LYS A C 1
ATOM 746 O O . LYS A 1 92 ? 29.373 12.615 -14.694 1.00 51.47 92 LYS A O 1
ATOM 751 N N . ASP A 1 93 ? 30.589 14.265 -15.662 1.00 48.50 93 ASP A N 1
ATOM 752 C CA . ASP A 1 93 ? 31.934 13.666 -15.659 1.00 48.50 93 ASP A CA 1
ATOM 753 C C . ASP A 1 93 ? 32.304 12.820 -16.894 1.00 48.50 93 ASP A C 1
ATOM 755 O O . ASP A 1 93 ? 32.879 11.739 -16.802 1.00 48.50 93 ASP A O 1
ATOM 759 N N . ALA A 1 94 ? 32.033 13.365 -18.083 1.00 45.66 94 ALA A N 1
ATOM 760 C CA . ALA A 1 94 ? 32.818 13.076 -19.286 1.00 45.66 94 ALA A CA 1
ATOM 761 C C . ALA A 1 94 ? 33.155 14.397 -20.002 1.00 45.66 94 ALA A C 1
ATOM 763 O O . ALA A 1 94 ? 32.672 14.670 -21.101 1.00 45.66 94 ALA A O 1
ATOM 764 N N . ALA A 1 95 ? 33.916 15.250 -19.316 1.00 38.94 95 ALA A N 1
ATOM 765 C CA . ALA A 1 95 ? 34.603 16.418 -19.861 1.00 38.94 95 ALA A CA 1
ATOM 766 C C . ALA A 1 95 ? 35.952 16.554 -19.152 1.00 38.94 95 ALA A C 1
ATOM 768 O O . ALA A 1 95 ? 35.966 16.353 -17.916 1.00 38.94 95 ALA A O 1
#

Foldseek 3Di:
DAADFAAEDEEAPPPDDPVNDDWLHWYWHAYPVRDTDTPDHDPDPCPDPPDRNTDDHDPVVNVVVVVVVCVVCVVVVNNCVVPPPPDVVPPDPPD